Protein AF-A0A4Q5RDR8-F1 (afdb_monomer)

Mean predicted aligned error: 9.26 Å

Secondary structure (DS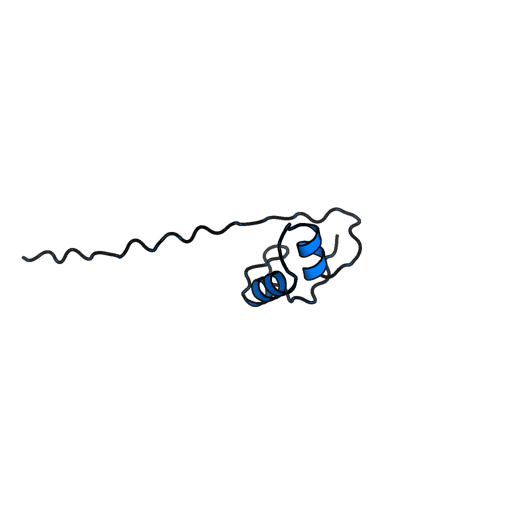SP, 8-state):
---------------------PPPTT--SEEHHHHHHTTSTT--HHHHHHHHHTT--EETTEE--TTPEE--

Nearest PDB structures (foldseek):
  5z81-assembly1_C  TM=8.987E-01  e=3.607E-01  Vibrio cholerae O395
  8ap4-assembly1_A  TM=9.051E-01  e=5.518E-01  Escherichia coli K-12

pLDDT: mean 8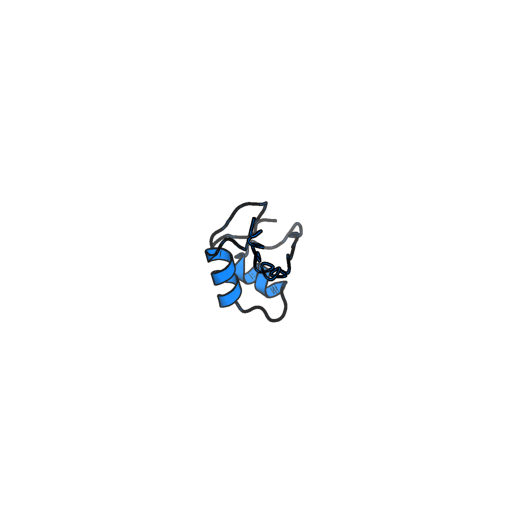2.54, std 12.18, range [45.59, 93.25]

Foldseek 3Di:
DDPPPPPPPPPPPPDDDDDDDDDDDPPPFDFPLVVVPVVDPPDDSVNVQVCLVVQVDDDVNDRDHSRDTDDD

Solvent-accessible surface area (backbone atoms only — not comparable to full-atom values): 4836 Å² total; per-residue (Å²): 137,83,84,78,80,78,77,72,75,77,72,77,78,80,85,76,90,82,85,86,81,84,77,54,86,77,50,70,85,37,39,44,46,65,52,47,46,78,72,38,82,97,50,52,63,66,60,49,41,52,34,23,76,73,53,76,39,61,60,93,90,32,74,50,57,66,79,38,61,45,75,86

Radius of gyration: 18.79 Å; Cα contacts (8 Å, |Δi|>4): 60; chains: 1; bounding box: 23×18×70 Å

Structure (mmCIF, N/CA/C/O backbone):
data_AF-A0A4Q5RDR8-F1
#
_entry.id   AF-A0A4Q5RDR8-F1
#
loop_
_atom_site.group_PDB
_atom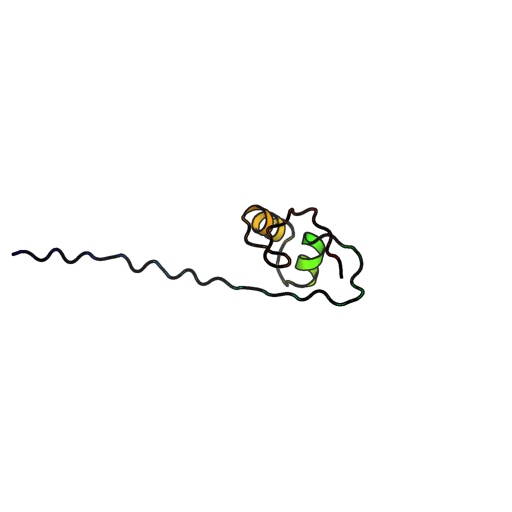_site.id
_atom_site.type_symbol
_atom_site.label_atom_id
_atom_site.label_alt_id
_atom_site.label_comp_id
_atom_site.label_asym_id
_atom_site.label_entity_id
_atom_site.label_seq_id
_atom_site.pdbx_PDB_ins_code
_atom_site.Cartn_x
_atom_site.Cartn_y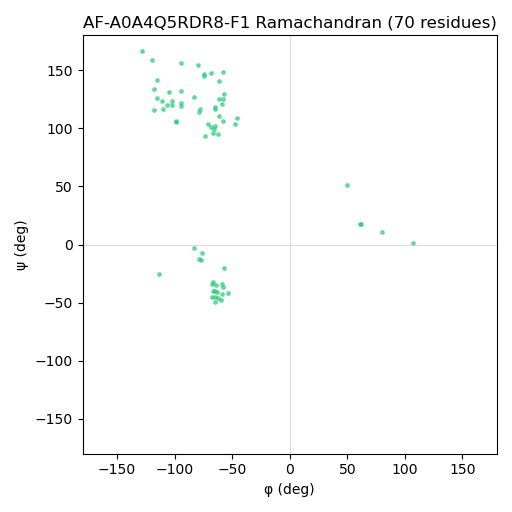
_atom_site.Cartn_z
_atom_site.occupancy
_atom_site.B_iso_or_equiv
_atom_site.auth_seq_id
_atom_site.auth_comp_id
_atom_site.auth_asym_id
_atom_site.auth_atom_id
_atom_site.pdbx_PDB_model_num
ATOM 1 N N . MET A 1 1 ? -9.240 -4.837 -58.393 1.00 45.59 1 MET A N 1
ATOM 2 C CA . MET A 1 1 ? -9.643 -4.858 -56.975 1.00 45.59 1 MET A CA 1
ATOM 3 C C . MET A 1 1 ? -8.438 -5.370 -56.227 1.00 45.59 1 MET A C 1
ATOM 5 O O . MET A 1 1 ? -8.134 -6.546 -56.346 1.00 45.59 1 MET A O 1
ATOM 9 N N . ASN A 1 2 ? -7.681 -4.465 -55.618 1.00 50.81 2 ASN A N 1
ATOM 10 C CA . ASN A 1 2 ? -6.547 -4.832 -54.783 1.00 50.81 2 ASN A CA 1
ATOM 11 C C . ASN A 1 2 ? -7.087 -4.765 -53.358 1.00 50.81 2 ASN A C 1
ATOM 13 O O . ASN A 1 2 ? -7.396 -3.675 -52.883 1.00 50.81 2 ASN A O 1
ATOM 17 N N . GLU A 1 3 ? -7.324 -5.923 -52.750 1.00 57.78 3 GLU A N 1
ATOM 18 C CA . GLU A 1 3 ? -7.680 -6.012 -51.337 1.00 57.78 3 GLU A CA 1
ATOM 19 C C . GLU A 1 3 ? -6.432 -5.657 -50.525 1.00 57.78 3 GLU A C 1
ATOM 21 O O . GLU A 1 3 ? -5.480 -6.432 -50.441 1.00 57.78 3 GLU A O 1
ATOM 26 N N . GLU A 1 4 ? -6.412 -4.439 -49.985 1.00 61.25 4 GLU A N 1
ATOM 27 C CA . GLU A 1 4 ? -5.467 -4.041 -48.947 1.00 61.25 4 GLU A CA 1
ATOM 28 C C . GLU A 1 4 ? -5.761 -4.875 -47.699 1.00 61.25 4 GLU A C 1
ATOM 30 O O . GLU A 1 4 ? -6.722 -4.636 -46.969 1.00 61.25 4 GLU A O 1
ATOM 35 N N . ILE A 1 5 ? -4.934 -5.893 -47.474 1.00 60.66 5 ILE A N 1
ATOM 36 C CA . ILE A 1 5 ? -4.913 -6.641 -46.2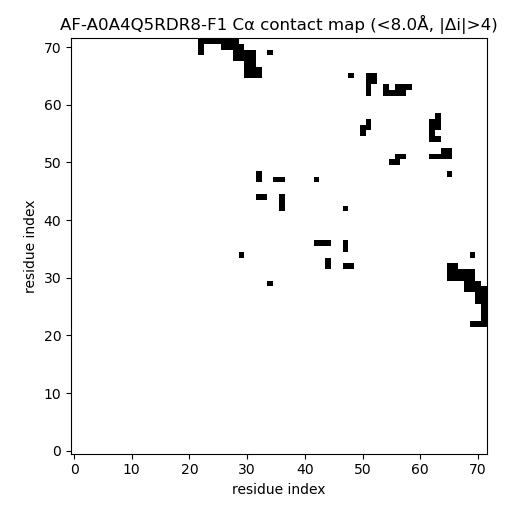22 1.00 60.66 5 ILE A CA 1
ATOM 37 C C . ILE A 1 5 ? -4.370 -5.686 -45.153 1.00 60.66 5 ILE A C 1
ATOM 39 O O . ILE A 1 5 ? -3.167 -5.434 -45.076 1.00 60.66 5 ILE A O 1
ATOM 43 N N . LEU A 1 6 ? -5.277 -5.125 -44.352 1.00 57.53 6 LEU A N 1
ATOM 44 C CA . LEU A 1 6 ? -4.958 -4.389 -43.132 1.00 57.53 6 LEU A CA 1
ATOM 45 C C . LEU A 1 6 ? -4.357 -5.374 -42.124 1.00 57.53 6 LEU A C 1
ATOM 47 O O . LEU A 1 6 ? -5.070 -6.136 -41.476 1.00 57.53 6 LEU A O 1
ATOM 51 N N . TYR A 1 7 ? -3.031 -5.377 -42.028 1.00 57.62 7 TYR A N 1
ATOM 52 C CA . TYR A 1 7 ? -2.312 -6.058 -40.958 1.00 57.62 7 TYR A CA 1
ATOM 53 C C . TYR A 1 7 ? -2.500 -5.21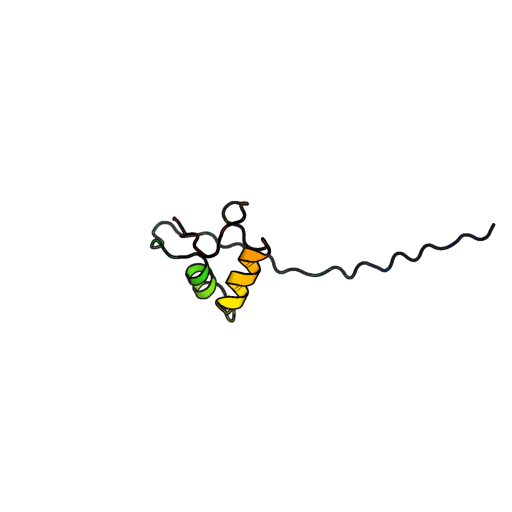9 -39.687 1.00 57.62 7 TYR A C 1
ATOM 55 O O . TYR A 1 7 ? -1.775 -4.248 -39.469 1.00 57.62 7 TYR A O 1
ATOM 63 N N . GLU A 1 8 ? -3.513 -5.531 -38.876 1.00 65.88 8 GLU A N 1
ATOM 64 C CA . GLU A 1 8 ? -3.526 -5.056 -37.492 1.00 65.88 8 GLU A CA 1
ATOM 65 C C . GLU A 1 8 ? -2.342 -5.731 -36.791 1.00 65.88 8 GLU A C 1
ATOM 67 O O . GLU A 1 8 ? -2.302 -6.964 -36.744 1.00 65.88 8 GLU A O 1
ATOM 72 N N . PRO A 1 9 ? -1.338 -4.979 -36.301 1.00 59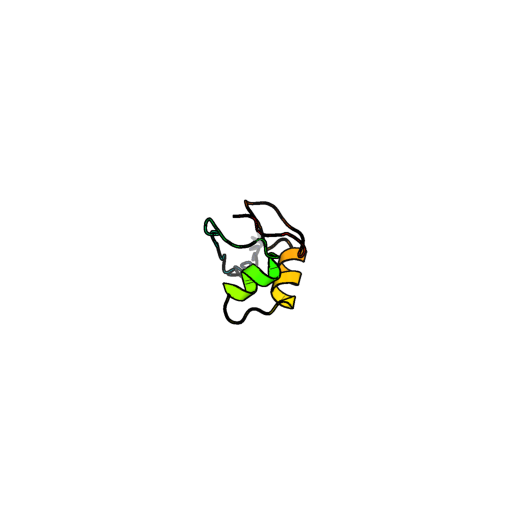.62 9 PRO A N 1
ATOM 73 C CA . PRO A 1 9 ? -0.318 -5.582 -35.467 1.00 59.62 9 PRO A CA 1
ATOM 74 C C . PRO A 1 9 ? -1.053 -6.179 -34.272 1.00 59.62 9 PRO A C 1
ATOM 76 O O . PRO A 1 9 ? -1.778 -5.461 -33.583 1.00 59.62 9 PRO A O 1
ATOM 79 N N . GLU A 1 10 ? -0.922 -7.492 -34.083 1.00 61.16 10 GLU A N 1
ATOM 80 C CA . GLU A 1 10 ? -1.390 -8.191 -32.894 1.00 61.16 10 GLU A CA 1
ATOM 81 C C . GLU A 1 10 ? -0.893 -7.382 -31.699 1.00 61.16 10 GLU A C 1
ATOM 83 O O . GLU A 1 10 ? 0.307 -7.350 -31.430 1.00 61.16 10 GLU A O 1
ATOM 88 N N . ALA A 1 11 ? -1.790 -6.620 -31.064 1.00 60.72 11 ALA A N 1
ATOM 89 C CA . ALA A 1 11 ? -1.454 -5.846 -29.887 1.00 60.72 11 ALA A CA 1
ATOM 90 C C . ALA A 1 11 ? -0.929 -6.865 -28.883 1.00 60.72 11 ALA A C 1
ATOM 92 O O . ALA A 1 11 ? -1.709 -7.694 -28.406 1.00 60.72 11 ALA A O 1
ATOM 93 N N . GLU A 1 12 ? 0.392 -6.869 -28.677 1.00 63.00 12 GLU A N 1
ATOM 94 C CA . GLU A 1 12 ? 1.079 -7.764 -27.757 1.00 63.00 12 GLU A CA 1
ATOM 95 C C . GLU A 1 12 ? 0.271 -7.750 -26.467 1.00 63.00 12 GLU A C 1
ATOM 97 O O . GLU A 1 12 ? 0.153 -6.717 -25.809 1.00 63.00 12 GLU A O 1
ATOM 102 N N . GLN A 1 13 ? -0.418 -8.857 -26.185 1.00 66.19 13 GLN A N 1
ATOM 103 C CA . GLN A 1 13 ? -1.345 -8.922 -25.069 1.00 66.19 13 GLN A CA 1
ATOM 104 C C . GLN A 1 13 ? -0.512 -8.809 -23.797 1.00 66.19 13 GLN A C 1
ATOM 106 O O . GLN A 1 13 ? 0.078 -9.790 -23.345 1.00 66.19 13 GLN A O 1
ATOM 111 N N . GLU A 1 14 ? -0.411 -7.597 -23.254 1.00 70.56 14 GLU A N 1
ATOM 112 C CA . GLU A 1 14 ? 0.326 -7.340 -22.027 1.00 70.56 14 GLU A CA 1
ATOM 113 C C . GLU A 1 14 ? -0.321 -8.156 -20.902 1.00 70.56 14 GLU A C 1
ATOM 115 O O . GLU A 1 14 ? -1.462 -7.936 -20.489 1.00 70.56 14 GLU A O 1
ATOM 120 N N . LEU A 1 15 ? 0.405 -9.171 -20.438 1.00 79.94 15 LEU A N 1
ATOM 121 C CA . LEU A 1 15 ? -0.029 -10.024 -19.344 1.00 79.94 15 LEU A CA 1
ATOM 122 C C . LEU A 1 15 ? 0.209 -9.282 -18.029 1.00 79.94 15 LEU A C 1
ATOM 124 O O . LEU A 1 15 ? 1.350 -9.054 -17.626 1.00 79.94 15 LEU A O 1
ATOM 128 N N . PHE A 1 16 ? -0.875 -8.936 -17.337 1.00 78.19 16 PHE A N 1
ATOM 129 C CA . PHE A 1 16 ? -0.813 -8.308 -16.021 1.00 78.19 16 PHE A CA 1
ATOM 130 C C . PHE A 1 16 ? -1.168 -9.291 -14.911 1.00 78.19 16 PHE A C 1
ATOM 132 O O . PHE A 1 16 ? -2.217 -9.943 -14.931 1.00 78.19 16 PHE A O 1
ATOM 139 N N . GLU A 1 17 ? -0.327 -9.329 -13.881 1.00 80.25 17 GLU A N 1
ATOM 140 C CA . GLU A 1 17 ? -0.649 -10.022 -12.641 1.00 80.25 17 GLU A CA 1
ATOM 141 C C . GLU A 1 17 ? -1.613 -9.170 -11.803 1.00 80.25 17 GLU A C 1
ATOM 143 O O . GLU A 1 17 ? -1.278 -8.072 -11.354 1.00 80.25 17 GLU A O 1
ATOM 148 N N . HIS A 1 18 ? -2.821 -9.687 -11.578 1.00 84.94 18 HIS A N 1
ATOM 149 C CA . HIS A 1 18 ? -3.821 -9.047 -10.730 1.00 84.94 18 HIS A CA 1
ATOM 150 C C . HIS A 1 18 ? -3.799 -9.679 -9.340 1.00 84.94 18 HIS A C 1
ATOM 152 O O . HIS A 1 18 ? -4.287 -10.793 -9.144 1.00 84.94 18 HIS A O 1
ATOM 158 N N . LEU A 1 19 ? -3.265 -8.955 -8.355 1.00 86.38 19 LEU A N 1
ATOM 159 C CA . LEU A 1 19 ? -3.245 -9.421 -6.972 1.00 86.38 19 LEU A CA 1
ATOM 160 C C . LEU A 1 19 ? -4.451 -8.889 -6.194 1.00 86.38 19 LEU A C 1
ATOM 162 O O . LEU A 1 19 ? -4.617 -7.682 -6.017 1.00 86.38 19 LEU A O 1
ATOM 166 N N . ARG A 1 20 ? -5.257 -9.802 -5.647 1.00 89.56 20 ARG A N 1
ATOM 167 C CA . ARG A 1 20 ? -6.354 -9.467 -4.734 1.00 89.56 20 ARG A CA 1
ATOM 168 C C . ARG A 1 20 ? -5.988 -9.851 -3.306 1.00 89.56 20 ARG A C 1
ATOM 170 O O . ARG A 1 20 ? -5.790 -11.023 -3.004 1.00 89.56 20 ARG A O 1
ATOM 177 N N . ILE A 1 21 ? -5.962 -8.864 -2.416 1.00 88.44 21 ILE A N 1
ATOM 178 C CA . ILE A 1 21 ? -5.691 -9.064 -0.989 1.00 88.44 21 ILE A CA 1
ATOM 179 C C . ILE A 1 21 ? -6.935 -8.681 -0.194 1.00 88.44 21 ILE A C 1
ATOM 181 O O . ILE A 1 21 ? -7.442 -7.568 -0.319 1.00 88.44 21 ILE A O 1
ATOM 185 N N . VAL A 1 22 ? -7.404 -9.598 0.648 1.00 88.50 22 VAL A N 1
ATOM 186 C CA . VAL A 1 22 ? -8.461 -9.327 1.627 1.00 88.50 22 VAL A CA 1
ATOM 187 C C . VAL A 1 22 ? -7.806 -8.955 2.954 1.00 88.50 22 VAL A C 1
ATOM 189 O O . VAL A 1 22 ? -6.865 -9.613 3.397 1.00 88.50 22 VAL A O 1
ATOM 192 N N . VAL A 1 23 ? -8.273 -7.865 3.559 1.00 86.56 23 VAL A N 1
ATOM 193 C CA . VAL A 1 23 ? -7.802 -7.399 4.867 1.00 86.56 23 VAL A CA 1
ATOM 194 C C . VAL A 1 23 ? -8.552 -8.166 5.954 1.00 86.56 23 VAL A C 1
ATOM 196 O O . VAL A 1 23 ? -9.782 -8.189 5.954 1.00 86.56 23 VAL A O 1
ATOM 199 N N . ASP A 1 24 ? -7.818 -8.781 6.879 1.00 84.25 24 ASP A N 1
ATOM 200 C CA . ASP A 1 24 ? -8.400 -9.523 7.996 1.00 84.25 24 ASP A CA 1
ATOM 201 C C . ASP A 1 24 ? -8.985 -8.588 9.070 1.00 84.25 24 ASP A C 1
ATOM 203 O O . ASP A 1 24 ? -8.451 -7.509 9.359 1.00 84.25 24 ASP A O 1
ATOM 207 N N . LYS A 1 25 ? -10.072 -9.031 9.715 1.00 75.56 25 LYS A N 1
ATOM 208 C CA . LYS A 1 25 ? -10.705 -8.306 10.826 1.00 75.56 25 LYS A CA 1
ATOM 209 C C . LYS A 1 25 ? -9.733 -8.243 12.007 1.00 75.56 25 LYS A C 1
ATOM 211 O O . LYS A 1 25 ? -9.359 -9.274 12.554 1.00 75.56 25 LYS A O 1
ATOM 216 N N . GLY A 1 26 ? -9.338 -7.033 12.403 1.00 76.12 26 GLY A N 1
ATOM 217 C CA . GLY A 1 26 ? -8.352 -6.805 13.469 1.00 76.12 26 GLY A CA 1
ATOM 218 C C . GLY A 1 26 ? -6.981 -6.332 12.984 1.00 76.12 26 GLY A C 1
ATOM 219 O O . GLY A 1 26 ? -6.100 -6.092 13.809 1.00 76.12 26 GLY A O 1
ATOM 220 N N . GLN A 1 27 ? -6.798 -6.135 11.674 1.00 78.31 27 GLN A N 1
ATOM 221 C CA . GLN A 1 27 ? -5.600 -5.487 11.149 1.00 78.31 27 GLN A CA 1
ATOM 222 C C . GLN A 1 27 ? -5.441 -4.084 11.757 1.00 78.31 27 GLN A C 1
ATOM 224 O O . GLN A 1 27 ? -6.339 -3.247 11.676 1.00 78.31 27 GLN A O 1
ATOM 229 N N . ALA A 1 28 ? -4.288 -3.803 12.364 1.00 78.88 28 ALA A N 1
ATOM 230 C CA . ALA A 1 28 ? -4.011 -2.478 12.914 1.00 78.88 28 ALA A CA 1
ATOM 231 C C . ALA A 1 28 ? -4.120 -1.397 11.822 1.0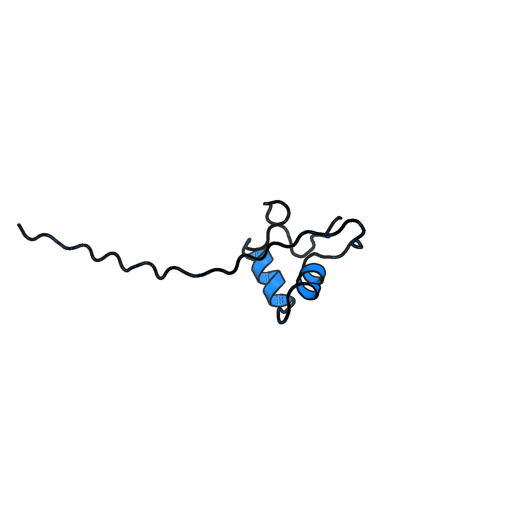0 78.88 28 ALA A C 1
ATOM 233 O O . ALA A 1 28 ? -3.789 -1.648 10.667 1.00 78.88 28 ALA A O 1
ATOM 234 N N . LEU A 1 29 ? -4.534 -0.176 12.183 1.00 84.44 29 LEU A N 1
ATOM 235 C CA . LEU A 1 29 ? -4.611 0.953 11.247 1.00 84.44 29 LEU A CA 1
ATOM 236 C C . LEU A 1 29 ? -3.218 1.293 10.692 1.00 84.44 29 LEU A C 1
ATOM 238 O O . LEU A 1 29 ? -2.467 2.063 11.295 1.00 84.44 29 LEU A O 1
ATOM 242 N N . LEU A 1 30 ? -2.879 0.747 9.524 1.00 89.25 30 LEU A N 1
ATOM 243 C CA . LEU A 1 30 ? -1.614 0.999 8.840 1.00 89.25 30 LEU A CA 1
ATOM 244 C C . LEU A 1 30 ? -1.819 1.627 7.468 1.00 89.25 30 LEU A C 1
ATOM 246 O O . LEU A 1 30 ? -2.880 1.522 6.863 1.00 89.25 30 LEU A O 1
ATOM 250 N N . ARG A 1 31 ? -0.784 2.291 6.958 1.00 90.50 31 ARG A N 1
ATOM 251 C CA . ARG A 1 31 ? -0.803 2.806 5.589 1.00 90.50 31 ARG A CA 1
ATOM 252 C C . ARG A 1 31 ? -0.772 1.658 4.579 1.00 90.50 31 ARG A C 1
ATOM 254 O O . ARG A 1 31 ? -0.135 0.633 4.821 1.00 90.50 31 ARG A O 1
ATOM 261 N N . ILE A 1 32 ? -1.426 1.869 3.443 1.00 89.44 32 ILE A N 1
ATOM 262 C CA . ILE A 1 32 ? -1.530 0.897 2.352 1.00 89.44 32 ILE A CA 1
ATOM 263 C C . ILE A 1 32 ? -0.164 0.466 1.806 1.00 89.44 32 ILE A C 1
ATOM 265 O O . ILE A 1 32 ? 0.035 -0.708 1.529 1.00 89.44 32 ILE A O 1
ATOM 269 N N . ASP A 1 33 ? 0.806 1.381 1.732 1.00 89.19 33 ASP A N 1
ATOM 270 C CA . ASP A 1 33 ? 2.158 1.080 1.257 1.00 89.19 33 ASP A CA 1
ATOM 271 C C . ASP A 1 33 ? 2.859 0.051 2.154 1.00 89.19 33 ASP A C 1
ATOM 273 O O . ASP A 1 33 ? 3.408 -0.936 1.670 1.00 89.19 33 ASP A O 1
ATOM 277 N N . LYS A 1 34 ? 2.779 0.240 3.475 1.00 89.25 34 LYS A N 1
ATOM 278 C CA . LYS A 1 34 ? 3.297 -0.717 4.458 1.00 89.25 34 LYS A CA 1
ATOM 279 C C . LYS A 1 34 ? 2.504 -2.026 4.461 1.00 89.25 34 LYS A C 1
ATOM 281 O O . LYS A 1 34 ? 3.084 -3.083 4.677 1.00 89.25 34 LYS A O 1
ATOM 286 N N . PHE A 1 35 ? 1.197 -1.965 4.218 1.00 90.69 35 PHE A N 1
ATOM 287 C CA . PHE A 1 35 ? 0.354 -3.156 4.150 1.00 90.69 35 PHE A CA 1
ATOM 288 C C . PHE A 1 35 ? 0.727 -4.052 2.977 1.00 90.69 35 PHE A C 1
ATOM 290 O O . PHE A 1 35 ? 0.950 -5.243 3.173 1.00 90.69 35 PHE A O 1
ATOM 297 N N . LEU A 1 36 ? 0.851 -3.466 1.788 1.00 90.06 36 LEU A N 1
ATOM 298 C CA . LEU A 1 36 ? 1.201 -4.194 0.577 1.00 90.06 36 LEU A CA 1
ATOM 299 C C . LEU A 1 36 ? 2.630 -4.735 0.642 1.00 90.06 36 LEU A C 1
ATOM 301 O O . LEU A 1 36 ? 2.824 -5.896 0.313 1.00 90.06 36 LEU A O 1
ATOM 305 N N . MET A 1 37 ? 3.602 -3.976 1.169 1.00 90.19 37 MET A N 1
ATOM 306 C CA . MET A 1 37 ? 4.971 -4.490 1.368 1.00 90.19 37 MET A CA 1
ATOM 307 C C . MET A 1 37 ? 5.035 -5.722 2.277 1.00 90.19 37 MET A C 1
ATOM 309 O O . MET A 1 37 ? 5.872 -6.588 2.069 1.00 90.19 37 MET A O 1
ATOM 313 N N . ASN A 1 38 ? 4.168 -5.814 3.287 1.00 88.81 38 ASN A N 1
ATOM 314 C CA . ASN A 1 38 ? 4.141 -6.975 4.179 1.00 88.81 38 ASN A CA 1
ATOM 315 C C . ASN A 1 38 ? 3.462 -8.205 3.547 1.00 88.81 38 ASN A C 1
ATOM 317 O O . ASN A 1 38 ? 3.529 -9.288 4.123 1.00 88.81 38 ASN A O 1
ATOM 321 N N . ARG A 1 39 ? 2.745 -8.036 2.428 1.00 88.31 39 ARG A N 1
ATOM 322 C CA . ARG A 1 39 ? 1.952 -9.094 1.781 1.00 88.31 39 ARG A CA 1
ATOM 323 C C . ARG A 1 39 ? 2.497 -9.504 0.414 1.00 88.31 39 ARG A C 1
ATOM 325 O O . ARG A 1 39 ? 2.235 -10.616 -0.019 1.00 88.31 39 ARG A O 1
ATOM 332 N N . MET A 1 40 ? 3.221 -8.608 -0.249 1.00 88.50 40 MET A N 1
ATOM 333 C CA . MET A 1 40 ? 3.895 -8.837 -1.519 1.00 88.50 40 MET A CA 1
ATOM 334 C C . MET A 1 40 ? 5.384 -9.053 -1.262 1.00 88.50 40 MET A C 1
ATOM 336 O O . MET A 1 40 ? 6.069 -8.163 -0.756 1.00 88.50 40 MET A O 1
ATOM 340 N N . GLU A 1 41 ? 5.900 -10.214 -1.644 1.00 85.06 41 GLU A N 1
ATOM 341 C CA . GLU A 1 41 ? 7.335 -10.478 -1.581 1.00 85.06 41 GLU A CA 1
ATOM 342 C C . GLU A 1 41 ? 8.066 -9.726 -2.704 1.00 85.06 41 GLU A C 1
ATOM 344 O O . GLU A 1 41 ? 7.545 -9.560 -3.806 1.00 85.06 41 GLU A O 1
ATOM 349 N N . ASN A 1 42 ? 9.284 -9.249 -2.433 1.00 86.88 42 ASN A N 1
ATOM 350 C CA . ASN A 1 42 ? 10.154 -8.568 -3.409 1.00 86.88 42 ASN A CA 1
ATOM 351 C C . ASN A 1 42 ? 9.597 -7.270 -4.028 1.00 86.88 42 ASN A C 1
ATOM 353 O O . ASN A 1 42 ? 10.107 -6.790 -5.044 1.00 86.88 42 ASN A O 1
ATOM 357 N N . VAL A 1 43 ? 8.585 -6.651 -3.416 1.00 89.44 43 VAL A N 1
ATOM 358 C CA . VAL A 1 43 ? 8.055 -5.360 -3.866 1.00 89.44 43 VAL A CA 1
ATOM 359 C C . VAL A 1 43 ? 8.570 -4.231 -2.979 1.00 89.44 43 VAL A C 1
ATOM 361 O O . VAL A 1 43 ? 8.382 -4.213 -1.765 1.00 89.44 43 VAL A O 1
ATOM 364 N N . THR A 1 44 ? 9.210 -3.241 -3.601 1.00 91.19 44 THR A N 1
ATOM 365 C CA . THR A 1 44 ? 9.701 -2.058 -2.891 1.00 91.19 44 THR A CA 1
ATOM 366 C C . THR A 1 44 ? 8.579 -1.058 -2.626 1.00 91.19 44 THR A C 1
ATOM 368 O O . THR A 1 44 ? 7.614 -0.941 -3.388 1.00 91.19 44 THR A O 1
ATOM 371 N N . ARG A 1 45 ? 8.749 -0.244 -1.579 1.00 90.75 45 ARG A N 1
ATOM 372 C CA . ARG A 1 45 ? 7.823 0.849 -1.251 1.00 90.75 45 ARG A CA 1
ATOM 373 C C . ARG A 1 45 ? 7.583 1.791 -2.430 1.00 90.75 45 ARG A C 1
ATOM 375 O O . ARG A 1 45 ? 6.448 2.190 -2.664 1.00 90.75 45 ARG A O 1
ATOM 382 N N . ASN A 1 46 ? 8.647 2.127 -3.160 1.00 92.69 46 ASN A N 1
ATOM 383 C CA . ASN A 1 46 ? 8.583 3.047 -4.293 1.00 92.69 46 ASN A CA 1
ATOM 384 C C . ASN A 1 46 ? 7.730 2.471 -5.433 1.00 92.69 46 ASN A C 1
ATOM 386 O O . ASN A 1 46 ? 6.909 3.176 -6.006 1.00 92.69 46 ASN A O 1
ATOM 390 N N . ARG A 1 47 ? 7.853 1.162 -5.707 1.00 91.38 47 ARG A N 1
ATOM 391 C CA . ARG A 1 47 ? 7.038 0.477 -6.721 1.00 91.38 47 ARG A CA 1
ATOM 392 C C . ARG A 1 47 ? 5.552 0.494 -6.362 1.00 91.38 47 ARG A C 1
ATOM 394 O O . ARG A 1 47 ? 4.728 0.748 -7.233 1.00 91.38 47 ARG A O 1
ATOM 401 N N . ILE A 1 48 ? 5.216 0.280 -5.087 1.00 91.75 48 ILE A N 1
ATOM 402 C CA . ILE A 1 48 ? 3.826 0.367 -4.609 1.00 91.75 48 ILE A CA 1
ATOM 403 C C . ILE A 1 48 ? 3.289 1.789 -4.745 1.00 91.75 48 ILE A C 1
ATOM 405 O O . ILE A 1 48 ? 2.175 1.965 -5.221 1.00 91.75 48 I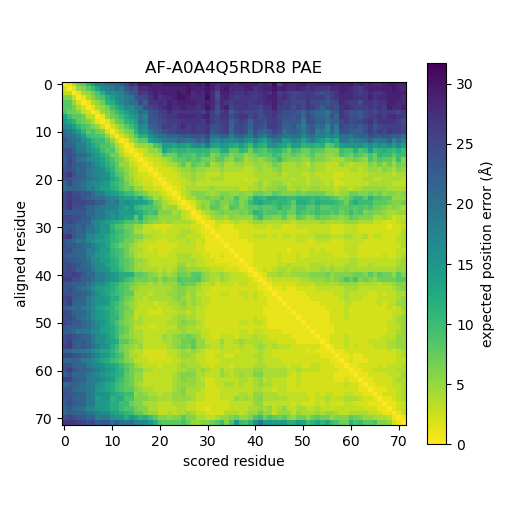LE A O 1
ATOM 409 N N . GLN A 1 49 ? 4.068 2.798 -4.349 1.00 92.31 49 GLN A N 1
ATOM 410 C CA . GLN A 1 49 ? 3.655 4.198 -4.470 1.00 92.31 49 GLN A CA 1
ATOM 411 C C . GLN A 1 49 ? 3.384 4.577 -5.927 1.00 92.31 49 GLN A C 1
ATOM 413 O O . GLN A 1 49 ? 2.290 5.046 -6.220 1.00 92.31 49 GLN A O 1
ATOM 418 N N . ASN A 1 50 ? 4.294 4.234 -6.843 1.00 93.25 50 ASN A N 1
ATOM 419 C CA . ASN A 1 50 ? 4.091 4.452 -8.275 1.00 93.25 50 ASN A CA 1
ATOM 420 C C . ASN A 1 50 ? 2.840 3.729 -8.798 1.00 93.25 50 ASN A C 1
ATOM 422 O O . ASN A 1 50 ? 2.071 4.305 -9.557 1.00 93.25 50 ASN A O 1
ATOM 426 N N . GLY A 1 51 ? 2.599 2.481 -8.378 1.00 91.69 51 GLY A N 1
ATOM 427 C CA . GLY A 1 51 ? 1.397 1.738 -8.768 1.00 91.69 51 GLY A CA 1
ATOM 428 C C . GLY A 1 51 ? 0.101 2.372 -8.252 1.00 91.69 51 GLY A C 1
ATOM 429 O O . GLY A 1 51 ? -0.910 2.354 -8.947 1.00 91.69 51 GLY A O 1
ATOM 430 N N . ILE A 1 52 ? 0.131 2.966 -7.057 1.00 92.69 52 ILE A N 1
ATOM 431 C CA . ILE A 1 52 ? -0.993 3.735 -6.512 1.00 92.69 52 ILE A CA 1
ATOM 432 C C . ILE A 1 52 ? -1.216 5.012 -7.331 1.00 92.69 52 ILE A C 1
ATOM 434 O O . ILE A 1 52 ? -2.352 5.298 -7.698 1.00 92.69 52 ILE A O 1
ATOM 438 N N . ASP A 1 53 ? -0.147 5.743 -7.653 1.00 91.75 53 ASP A N 1
ATOM 439 C CA . ASP A 1 53 ? -0.221 7.001 -8.406 1.00 91.75 53 ASP A CA 1
ATOM 440 C C . ASP A 1 53 ? -0.688 6.789 -9.858 1.00 91.75 53 ASP A C 1
ATOM 442 O O . ASP A 1 53 ? -1.404 7.626 -10.403 1.00 91.75 53 ASP A O 1
ATOM 446 N N . LEU A 1 54 ? -0.353 5.640 -10.458 1.00 92.69 54 LEU A N 1
ATOM 447 C CA . LEU A 1 54 ? -0.844 5.208 -11.773 1.00 92.69 54 LEU A CA 1
ATOM 448 C C . LEU A 1 54 ? -2.290 4.678 -11.748 1.00 92.69 54 LEU A C 1
ATOM 450 O O . LEU A 1 54 ? -2.856 4.412 -12.802 1.00 92.69 54 LEU A O 1
ATOM 454 N N . GLY A 1 55 ? -2.900 4.518 -10.569 1.00 90.50 55 GLY A N 1
ATOM 455 C CA . GLY A 1 55 ? -4.265 3.999 -10.431 1.00 90.50 55 GLY A CA 1
ATOM 456 C C . GLY A 1 55 ? -4.387 2.473 -10.521 1.00 90.50 55 GLY A C 1
ATOM 457 O O . GLY A 1 55 ? -5.500 1.957 -10.550 1.00 90.50 55 GLY A O 1
ATOM 458 N N . ASN A 1 56 ? -3.269 1.743 -10.495 1.00 90.69 56 ASN A N 1
ATOM 459 C CA . ASN A 1 56 ? -3.241 0.276 -10.570 1.00 90.69 56 ASN A CA 1
ATOM 460 C C . ASN A 1 56 ? -3.579 -0.400 -9.230 1.00 90.69 56 ASN A C 1
ATOM 462 O O . ASN A 1 56 ? -3.788 -1.609 -9.173 1.00 90.69 56 ASN A O 1
ATOM 466 N N . VAL A 1 57 ? -3.607 0.361 -8.131 1.00 90.19 57 VAL A N 1
ATOM 467 C CA . VAL A 1 57 ? -3.947 -0.143 -6.796 1.00 90.19 57 VAL A CA 1
ATOM 468 C C . VAL A 1 57 ? -5.299 0.407 -6.372 1.00 90.19 57 VAL A C 1
ATOM 470 O O . VAL A 1 57 ? -5.465 1.609 -6.149 1.00 90.19 57 VAL A O 1
ATOM 473 N N . LEU A 1 58 ? -6.252 -0.504 -6.200 1.00 91.56 58 LEU A N 1
ATOM 474 C CA . LEU A 1 58 ? -7.624 -0.193 -5.825 1.00 91.56 58 LEU A CA 1
ATOM 475 C C . LEU A 1 58 ? -7.942 -0.774 -4.447 1.00 91.56 58 LEU A C 1
ATOM 477 O O . LEU A 1 58 ? -7.543 -1.888 -4.112 1.00 91.56 58 LEU A O 1
ATOM 481 N N . VAL A 1 59 ? -8.700 -0.025 -3.650 1.00 90.50 59 VAL A N 1
ATOM 482 C CA . VAL A 1 59 ? -9.297 -0.523 -2.405 1.00 90.50 59 VAL A CA 1
ATOM 483 C C . VAL A 1 59 ? -10.805 -0.441 -2.558 1.00 90.50 59 VAL A C 1
ATOM 485 O O . VAL A 1 59 ? -11.346 0.656 -2.687 1.00 90.50 59 VAL A O 1
ATOM 488 N N . ASN A 1 60 ? -11.482 -1.593 -2.540 1.00 88.94 60 ASN A N 1
ATOM 489 C CA . ASN A 1 60 ? -12.921 -1.698 -2.820 1.00 88.94 60 ASN A CA 1
ATOM 490 C C . ASN A 1 60 ? -13.301 -0.972 -4.124 1.00 88.94 60 ASN A C 1
ATOM 492 O O . ASN A 1 60 ? -14.162 -0.091 -4.119 1.00 88.94 60 ASN A O 1
ATOM 496 N N . ASP A 1 61 ? -12.574 -1.283 -5.201 1.00 90.31 61 ASP A N 1
ATOM 497 C CA . ASP A 1 61 ? -12.775 -0.745 -6.555 1.00 90.31 61 ASP A CA 1
ATOM 498 C C . ASP A 1 61 ? -12.591 0.775 -6.694 1.00 90.31 61 ASP A C 1
ATOM 500 O O . ASP A 1 61 ? -13.014 1.385 -7.673 1.00 90.31 61 ASP A O 1
ATOM 504 N N . LYS A 1 62 ? -11.933 1.415 -5.720 1.00 91.94 62 LYS A N 1
ATOM 505 C CA . LYS A 1 62 ? -11.640 2.851 -5.745 1.00 91.94 62 LYS A CA 1
ATOM 506 C C . LYS A 1 62 ? -10.143 3.103 -5.739 1.00 91.94 62 LYS A C 1
ATOM 508 O O . LYS A 1 62 ? -9.421 2.540 -4.914 1.00 91.94 62 LYS A O 1
ATOM 513 N N . ALA A 1 63 ? -9.703 4.003 -6.617 1.00 92.06 63 ALA A N 1
ATOM 514 C CA . ALA A 1 63 ? -8.355 4.544 -6.577 1.00 92.06 63 ALA A CA 1
ATOM 515 C C . ALA A 1 63 ? -8.131 5.286 -5.254 1.00 92.06 63 ALA A C 1
ATOM 517 O O . ALA A 1 63 ? -9.009 5.977 -4.726 1.00 92.06 63 ALA A O 1
ATOM 518 N N . ILE A 1 64 ? -6.939 5.121 -4.704 1.00 93.00 64 ILE A N 1
ATOM 519 C CA . ILE A 1 64 ? -6.551 5.628 -3.390 1.00 93.00 64 ILE A CA 1
ATOM 520 C C . ILE A 1 64 ? -5.257 6.427 -3.495 1.00 93.00 64 ILE A C 1
ATOM 522 O O . ILE A 1 64 ? -4.556 6.372 -4.493 1.00 93.00 64 ILE A O 1
ATOM 526 N N . LYS A 1 65 ? -4.925 7.181 -2.445 1.00 92.00 65 LYS A N 1
ATOM 527 C CA . LYS A 1 65 ? -3.621 7.848 -2.320 1.00 92.00 65 LYS A CA 1
ATOM 528 C C . LYS A 1 65 ? -2.667 6.980 -1.510 1.00 92.00 65 LYS A C 1
ATOM 530 O O . LYS A 1 65 ? -3.106 6.256 -0.619 1.00 92.00 65 LYS A O 1
ATOM 535 N N . ALA A 1 66 ? -1.358 7.149 -1.693 1.00 87.69 66 ALA A N 1
ATOM 536 C CA . ALA A 1 66 ? -0.346 6.425 -0.913 1.00 87.69 66 ALA A CA 1
ATOM 537 C C . ALA A 1 66 ? -0.457 6.628 0.616 1.00 87.69 66 ALA A C 1
ATOM 539 O O . ALA A 1 66 ? 0.069 5.834 1.399 1.00 87.69 66 ALA A O 1
ATOM 540 N N . SER A 1 67 ? -1.129 7.696 1.064 1.00 88.25 67 SER A N 1
ATOM 541 C CA . SER A 1 67 ? -1.430 7.982 2.474 1.00 88.25 67 SER A CA 1
ATOM 542 C C . SER A 1 67 ? -2.667 7.265 3.025 1.00 88.25 67 SER A C 1
ATOM 544 O O . SER A 1 67 ? -2.955 7.403 4.216 1.00 88.25 67 SER A O 1
ATOM 546 N N . TYR A 1 68 ? -3.390 6.505 2.196 1.00 91.69 68 TYR A N 1
ATOM 547 C CA . TYR A 1 68 ? -4.574 5.761 2.607 1.00 91.69 68 TYR A CA 1
ATOM 548 C C . TYR A 1 68 ? -4.237 4.809 3.754 1.00 91.69 68 TYR A C 1
ATOM 550 O O . TYR A 1 68 ? -3.274 4.041 3.688 1.00 91.69 68 TYR A O 1
ATOM 558 N N . LYS A 1 69 ? -5.034 4.878 4.822 1.00 90.00 69 LYS A N 1
ATOM 559 C CA . LYS A 1 69 ? -4.934 3.970 5.962 1.00 90.00 69 LYS A CA 1
ATOM 560 C C . LYS A 1 69 ? -5.910 2.824 5.746 1.00 90.00 69 LYS A C 1
ATOM 562 O O . LYS A 1 69 ? -7.111 3.062 5.650 1.00 90.00 69 LYS A O 1
ATOM 567 N N . VAL A 1 70 ? -5.375 1.613 5.684 1.00 87.69 70 VAL A N 1
ATOM 568 C CA . VAL A 1 70 ? -6.133 0.368 5.616 1.00 87.69 70 VAL A CA 1
ATOM 569 C C . VAL A 1 70 ? -6.968 0.247 6.883 1.00 87.69 70 VAL A C 1
ATOM 571 O O . VAL A 1 70 ? -6.440 0.350 7.992 1.00 87.69 70 VAL A O 1
ATOM 574 N N . LYS A 1 71 ? -8.277 0.078 6.697 1.00 82.38 71 LYS A N 1
ATOM 575 C CA . LYS A 1 71 ? -9.249 -0.130 7.768 1.00 82.38 71 LYS A CA 1
ATOM 576 C C . LYS A 1 71 ? -9.765 -1.573 7.658 1.00 82.38 71 LYS A C 1
ATOM 578 O O . LYS A 1 71 ? -10.197 -1.921 6.557 1.00 82.38 71 LYS A O 1
ATOM 583 N N . PRO A 1 72 ? -9.655 -2.391 8.719 1.00 77.19 72 PRO A N 1
ATOM 584 C CA . PRO A 1 72 ? -10.277 -3.714 8.777 1.00 77.19 72 PRO A CA 1
ATOM 585 C C . PRO A 1 72 ? -11.806 -3.640 8.887 1.00 77.19 72 PRO A C 1
ATOM 587 O O . PRO A 1 72 ? -12.325 -2.568 9.283 1.00 77.19 72 PRO A O 1
#

Sequence (72 aa):
MNEEILYEPEAEQELFEHLRIVVDKGQALLRIDKFLMNRMENVTRNRIQNGIDLGNVLVNDKAIKASYKVKP